Protein AF-A0A929T1S2-F1 (afdb_monomer_lite)

Structure (mmCIF, N/CA/C/O backbone):
data_AF-A0A929T1S2-F1
#
_entry.id   AF-A0A929T1S2-F1
#
loop_
_atom_site.group_PDB
_atom_site.id
_atom_site.type_symbol
_atom_site.label_atom_id
_atom_site.label_alt_id
_atom_site.label_comp_id
_atom_site.label_asym_id
_atom_site.label_entity_id
_atom_site.label_seq_id
_atom_site.pdbx_PDB_ins_code
_atom_site.Cartn_x
_atom_site.Cartn_y
_atom_site.Cartn_z
_atom_site.occupancy
_atom_site.B_iso_or_equiv
_atom_site.auth_seq_id
_atom_site.auth_comp_id
_atom_site.auth_asym_id
_atom_site.auth_atom_id
_atom_site.pdbx_PDB_model_num
ATOM 1 N N . MET A 1 1 ? -21.189 3.318 14.830 1.00 54.16 1 MET A N 1
ATOM 2 C CA . MET A 1 1 ? -20.662 3.375 13.442 1.00 54.16 1 MET A CA 1
ATOM 3 C C . MET A 1 1 ? -21.735 3.850 12.463 1.00 54.16 1 MET A C 1
ATOM 5 O O . MET A 1 1 ? -22.690 3.120 12.217 1.00 54.16 1 MET A O 1
ATOM 9 N N . GLN A 1 2 ? -21.609 5.055 11.898 1.00 66.50 2 GLN A N 1
ATOM 10 C CA . GLN A 1 2 ? -22.440 5.426 10.744 1.00 66.50 2 GLN A CA 1
ATOM 11 C C . GLN A 1 2 ? -22.044 4.529 9.562 1.00 66.50 2 GLN A C 1
ATOM 13 O O . GLN A 1 2 ? -20.852 4.347 9.310 1.00 66.50 2 GLN A O 1
ATOM 18 N N . LYS A 1 3 ? -23.017 3.948 8.845 1.00 64.38 3 LYS A N 1
ATOM 19 C CA . LYS A 1 3 ? -22.777 3.015 7.720 1.00 64.38 3 LYS A CA 1
ATOM 20 C C . LYS A 1 3 ? -21.741 3.543 6.708 1.00 64.38 3 LYS A C 1
ATOM 22 O O . LYS A 1 3 ? -20.952 2.755 6.197 1.00 64.38 3 LYS A O 1
ATOM 27 N N . GLY A 1 4 ? -21.679 4.861 6.501 1.00 72.38 4 GLY A N 1
ATOM 28 C CA . GLY A 1 4 ? -20.703 5.507 5.617 1.00 72.38 4 GLY A CA 1
ATOM 29 C C . GLY A 1 4 ? -19.238 5.382 6.059 1.00 72.38 4 GLY A C 1
ATOM 30 O O . GLY A 1 4 ? -18.366 5.219 5.216 1.00 72.38 4 GLY A O 1
ATOM 31 N N . GLN A 1 5 ? -18.939 5.370 7.363 1.00 77.50 5 GLN A N 1
ATOM 32 C CA . GLN A 1 5 ? -17.552 5.292 7.848 1.00 77.50 5 GLN A CA 1
ATOM 33 C C . GLN A 1 5 ? -16.929 3.908 7.621 1.00 77.50 5 GLN A C 1
ATOM 35 O O . GLN A 1 5 ? -15.763 3.820 7.253 1.00 77.50 5 GLN A O 1
ATOM 40 N N . LYS A 1 6 ? -17.710 2.825 7.778 1.00 79.50 6 LYS A N 1
ATOM 41 C CA . LYS A 1 6 ? -17.270 1.460 7.421 1.00 79.50 6 LYS A CA 1
ATOM 42 C C . LYS A 1 6 ? -16.904 1.363 5.941 1.00 79.50 6 LYS A C 1
ATOM 44 O O . LYS A 1 6 ? -15.888 0.768 5.601 1.00 79.50 6 LYS A O 1
ATOM 49 N N . LEU A 1 7 ? -17.738 1.957 5.086 1.00 85.38 7 LEU A N 1
ATOM 50 C CA . LEU A 1 7 ? -17.552 1.940 3.639 1.00 85.38 7 LEU A CA 1
ATOM 51 C C . LEU A 1 7 ? -16.284 2.701 3.229 1.00 85.38 7 LEU A C 1
ATOM 53 O O . LEU A 1 7 ? -15.483 2.175 2.467 1.00 85.38 7 LEU A O 1
ATOM 57 N N . LEU A 1 8 ? -16.070 3.897 3.787 1.00 86.31 8 LEU A N 1
ATOM 58 C CA . LEU A 1 8 ? -14.884 4.714 3.508 1.00 86.31 8 LEU A CA 1
ATOM 59 C C . LEU A 1 8 ? -13.582 4.002 3.885 1.00 86.31 8 LEU A C 1
ATOM 61 O O . LEU A 1 8 ? -12.626 4.035 3.118 1.00 86.31 8 LEU A O 1
ATOM 65 N N . ILE A 1 9 ? -13.555 3.313 5.029 1.00 89.06 9 ILE A N 1
ATOM 66 C CA . ILE A 1 9 ? -12.385 2.532 5.455 1.00 89.06 9 ILE A CA 1
ATOM 67 C C . ILE A 1 9 ? -12.131 1.373 4.488 1.00 89.06 9 ILE A C 1
ATOM 69 O O . ILE A 1 9 ? -10.991 1.150 4.094 1.00 89.06 9 ILE A O 1
ATOM 73 N N . GLY A 1 10 ? -13.187 0.670 4.069 1.00 88.75 10 GLY A N 1
ATOM 74 C CA . GLY A 1 10 ? -13.079 -0.401 3.077 1.00 88.75 10 GLY A CA 1
ATOM 75 C C . GLY A 1 10 ? -12.509 0.095 1.747 1.00 88.75 10 GLY A C 1
ATOM 76 O O . GLY A 1 10 ? -11.559 -0.491 1.238 1.00 88.75 10 GLY A O 1
ATOM 77 N N . ILE A 1 11 ? -13.026 1.212 1.227 1.00 92.50 11 ILE A N 1
ATOM 78 C CA . ILE A 1 11 ? -12.527 1.837 -0.009 1.00 92.50 11 ILE A CA 1
ATOM 79 C C . ILE A 1 11 ? -11.058 2.241 0.148 1.00 92.50 11 ILE A C 1
ATOM 81 O O . ILE A 1 11 ? -10.249 1.956 -0.727 1.00 92.50 11 ILE A O 1
ATOM 85 N N . SER A 1 12 ? -10.701 2.852 1.277 1.00 92.19 12 SER A N 1
ATOM 86 C CA . SER A 1 12 ? -9.332 3.284 1.570 1.00 92.19 12 SER A CA 1
ATOM 87 C C . SER A 1 12 ? -8.339 2.115 1.566 1.00 92.19 12 SER A C 1
ATOM 89 O O . SER A 1 12 ? -7.268 2.214 0.972 1.00 92.19 12 SER A O 1
ATOM 91 N N . ILE A 1 13 ? -8.714 0.971 2.152 1.00 93.56 13 ILE A N 1
ATOM 92 C CA . ILE A 1 13 ? -7.891 -0.248 2.128 1.00 93.56 13 ILE A CA 1
ATOM 93 C C . ILE A 1 13 ? -7.738 -0.770 0.698 1.00 93.56 13 ILE A C 1
ATOM 95 O O . ILE A 1 13 ? -6.626 -1.080 0.286 1.00 93.56 13 ILE A O 1
ATOM 99 N N . VAL A 1 14 ? -8.830 -0.839 -0.070 1.00 95.12 14 VAL A N 1
ATOM 100 C CA . VAL A 1 14 ? -8.789 -1.305 -1.465 1.00 95.12 14 VAL A CA 1
ATOM 101 C C . VAL A 1 14 ? -7.862 -0.427 -2.307 1.00 95.12 14 VAL A C 1
ATOM 103 O O . VAL A 1 14 ? -7.021 -0.950 -3.030 1.00 95.12 14 VAL A O 1
ATOM 106 N N . VAL A 1 15 ? -7.952 0.898 -2.167 1.00 95.19 15 VAL A N 1
ATOM 107 C CA . VAL A 1 15 ? -7.057 1.839 -2.859 1.00 95.19 15 VAL A CA 1
ATOM 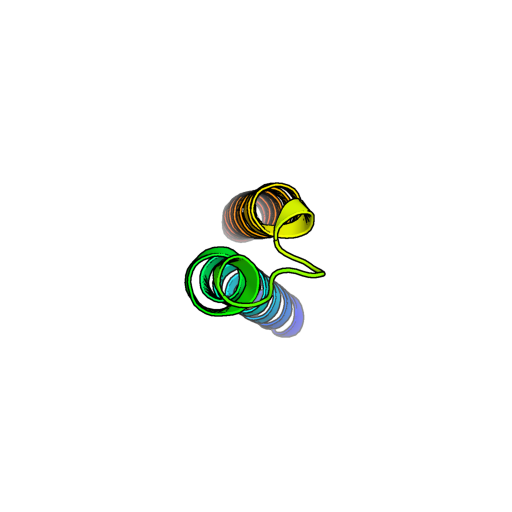108 C C . VAL A 1 15 ? -5.599 1.630 -2.440 1.00 95.19 15 VAL A C 1
ATOM 110 O O . VAL A 1 15 ? -4.725 1.576 -3.301 1.00 95.19 15 VAL A O 1
ATOM 113 N N . GLY A 1 16 ? -5.328 1.458 -1.143 1.00 95.31 16 GLY A N 1
ATOM 114 C CA . GLY A 1 16 ? -3.977 1.190 -0.644 1.00 95.31 16 GLY A CA 1
ATOM 115 C C . GLY A 1 16 ? -3.373 -0.097 -1.216 1.00 95.31 16 GLY A C 1
ATOM 116 O O . GLY A 1 16 ? -2.219 -0.094 -1.642 1.00 95.31 16 GLY A O 1
ATOM 117 N N . VAL A 1 17 ? -4.162 -1.173 -1.299 1.00 95.38 17 VAL A N 1
ATOM 118 C CA . VAL A 1 17 ? -3.737 -2.448 -1.903 1.00 95.38 17 VAL A CA 1
ATOM 119 C C . VAL A 1 17 ? 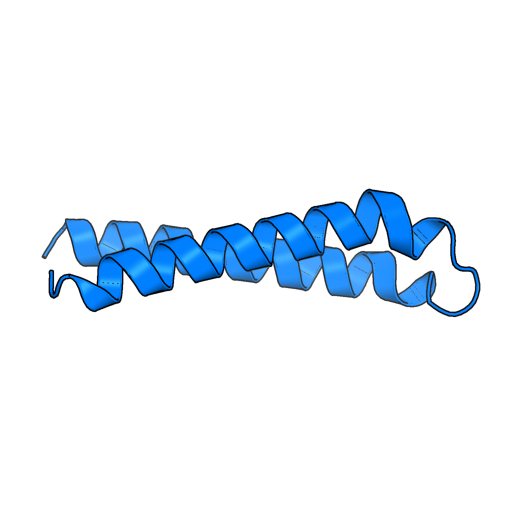-3.456 -2.286 -3.396 1.00 95.38 17 VAL A C 1
ATOM 121 O O . VAL A 1 17 ? -2.415 -2.742 -3.859 1.00 95.38 17 VAL A O 1
ATOM 124 N N . ILE A 1 18 ? -4.316 -1.579 -4.135 1.00 95.44 18 ILE A N 1
ATOM 125 C CA . ILE A 1 18 ? -4.100 -1.311 -5.565 1.00 95.44 18 ILE A CA 1
ATOM 126 C C . ILE A 1 18 ? -2.811 -0.506 -5.781 1.00 95.44 18 ILE A C 1
ATOM 128 O O . ILE A 1 18 ? -2.045 -0.827 -6.683 1.00 95.44 18 ILE A O 1
ATOM 132 N N . CYS A 1 19 ? -2.517 0.500 -4.950 1.00 94.50 19 CYS A N 1
ATOM 133 C CA . CYS A 1 19 ? -1.248 1.235 -5.031 1.00 94.50 19 CYS A CA 1
ATOM 134 C C . CYS A 1 19 ? -0.033 0.320 -4.831 1.00 94.50 19 CYS A C 1
ATOM 136 O O . CYS A 1 19 ? 0.951 0.448 -5.558 1.00 94.50 19 CYS A O 1
ATOM 138 N N . ILE A 1 20 ? -0.106 -0.616 -3.880 1.00 95.19 20 ILE A N 1
ATOM 139 C CA . ILE A 1 20 ? 0.960 -1.599 -3.650 1.00 95.19 20 ILE A CA 1
ATOM 140 C C . ILE A 1 20 ? 1.118 -2.512 -4.872 1.00 95.19 20 ILE A C 1
ATOM 142 O O . ILE A 1 20 ? 2.231 -2.681 -5.366 1.00 95.19 20 ILE A O 1
ATOM 146 N N . GLU A 1 21 ? 0.026 -3.059 -5.406 1.00 94.88 21 GLU A N 1
ATOM 147 C CA . GLU A 1 21 ? 0.087 -3.922 -6.589 1.00 94.88 21 GLU A CA 1
ATOM 148 C C . GLU A 1 21 ? 0.630 -3.189 -7.814 1.00 94.88 21 GLU A C 1
ATOM 150 O O . GLU A 1 21 ? 1.521 -3.703 -8.483 1.00 94.88 21 GLU A O 1
ATOM 155 N N . LEU A 1 22 ? 0.168 -1.968 -8.087 1.00 92.38 22 LEU A N 1
ATOM 156 C CA . LEU A 1 22 ? 0.687 -1.161 -9.191 1.00 92.38 22 LEU A CA 1
ATOM 157 C C . LEU A 1 22 ? 2.183 -0.885 -9.023 1.00 92.38 22 LEU A C 1
ATOM 159 O O . LEU A 1 22 ? 2.930 -0.984 -9.998 1.00 92.38 22 LEU A O 1
ATOM 163 N N . SER A 1 23 ? 2.632 -0.608 -7.796 1.00 92.31 23 SER A N 1
ATOM 164 C CA . SER A 1 23 ? 4.052 -0.398 -7.513 1.00 92.31 23 SER A CA 1
ATOM 165 C C . SER A 1 23 ? 4.905 -1.641 -7.771 1.00 92.31 23 SER A C 1
ATOM 167 O O . SER A 1 23 ? 6.034 -1.491 -8.203 1.00 92.31 23 SER A O 1
ATOM 169 N N . MET A 1 24 ? 4.378 -2.858 -7.591 1.00 91.31 24 MET A N 1
ATOM 170 C CA . MET A 1 24 ? 5.133 -4.100 -7.822 1.00 91.31 24 MET A CA 1
ATOM 171 C C . MET A 1 24 ? 4.993 -4.663 -9.239 1.00 91.31 24 MET A C 1
ATOM 173 O O . MET A 1 24 ? 5.927 -5.268 -9.759 1.00 91.31 24 MET A O 1
ATOM 177 N N . TYR A 1 25 ? 3.824 -4.504 -9.860 1.00 92.00 25 TYR A N 1
ATOM 178 C CA . TYR A 1 25 ? 3.474 -5.210 -11.094 1.00 92.00 25 TYR A CA 1
ATOM 179 C C . TYR A 1 25 ? 3.372 -4.313 -12.325 1.00 92.00 25 TYR A C 1
ATOM 181 O O . TYR A 1 25 ? 3.329 -4.835 -13.433 1.00 92.00 25 TYR A O 1
ATOM 189 N N . VAL A 1 26 ? 3.320 -2.987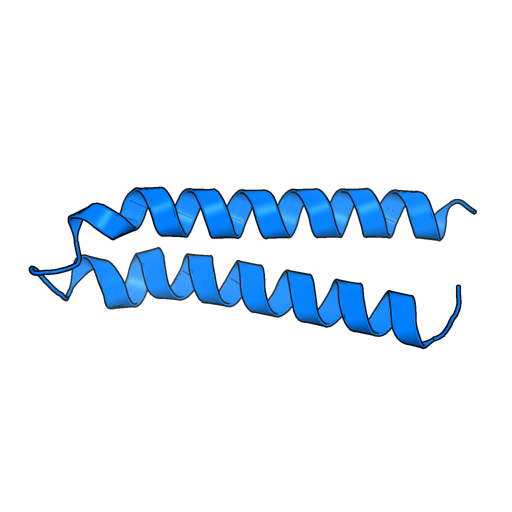 -12.167 1.00 90.69 26 VAL A N 1
ATOM 190 C CA . VAL A 1 26 ? 3.171 -2.058 -13.301 1.00 90.69 26 VAL A CA 1
ATOM 191 C C . VAL A 1 26 ? 4.341 -1.089 -13.373 1.00 90.69 26 VAL A C 1
ATOM 193 O O . VAL A 1 26 ? 5.018 -1.018 -14.394 1.00 90.69 26 VAL A O 1
ATOM 196 N N . ILE A 1 27 ? 4.629 -0.381 -12.284 1.00 90.62 27 ILE A N 1
ATOM 197 C CA . ILE A 1 27 ? 5.671 0.655 -12.245 1.00 90.62 27 ILE A CA 1
ATOM 198 C C . ILE A 1 27 ? 7.078 0.147 -12.577 1.00 90.62 27 ILE A C 1
ATOM 200 O O . ILE A 1 27 ? 7.763 0.829 -13.338 1.00 90.62 27 ILE A O 1
ATOM 204 N N . PRO A 1 28 ? 7.521 -1.037 -12.117 1.00 89.25 28 PRO A N 1
ATOM 205 C CA . PRO A 1 28 ? 8.875 -1.510 -12.404 1.00 89.25 28 PRO A CA 1
ATOM 206 C C . PRO A 1 28 ? 9.094 -1.804 -13.894 1.00 89.25 28 PRO A C 1
ATOM 208 O O . PRO A 1 28 ? 10.235 -1.886 -14.348 1.00 89.25 28 PRO A O 1
ATOM 211 N N . PHE A 1 29 ? 8.002 -1.953 -14.652 1.00 89.94 29 PHE A N 1
ATOM 212 C CA . PHE A 1 29 ? 8.002 -2.228 -16.087 1.00 89.94 29 PHE A CA 1
ATOM 213 C C . PHE A 1 29 ? 7.980 -0.960 -16.948 1.00 89.94 29 PHE A C 1
ATOM 215 O O . PHE A 1 29 ? 8.143 -1.059 -18.162 1.00 89.94 29 PHE A O 1
ATOM 222 N N . ILE A 1 30 ? 7.794 0.218 -16.347 1.00 91.81 30 ILE A N 1
ATOM 223 C CA . ILE A 1 30 ? 7.791 1.500 -17.052 1.00 91.81 30 ILE A CA 1
ATOM 224 C C . ILE A 1 30 ? 9.032 2.282 -16.614 1.00 91.81 30 ILE A C 1
ATOM 226 O O . ILE A 1 30 ? 9.083 2.837 -15.519 1.00 91.81 30 ILE A O 1
ATOM 230 N N . GLU A 1 31 ? 10.040 2.333 -17.485 1.00 88.25 31 GLU A N 1
ATOM 231 C CA . GLU A 1 31 ? 11.362 2.911 -17.196 1.00 88.25 31 GLU A CA 1
ATOM 232 C C . GLU A 1 31 ? 11.290 4.371 -16.715 1.00 88.25 31 GLU A C 1
ATOM 234 O O . GLU A 1 31 ? 12.005 4.762 -15.798 1.00 88.25 31 GLU A O 1
ATOM 239 N N . GLU A 1 32 ? 10.351 5.139 -17.269 1.00 90.06 32 GLU A N 1
ATOM 240 C CA . GLU A 1 32 ? 10.117 6.560 -16.978 1.00 90.06 32 GLU A CA 1
ATOM 241 C C . GLU A 1 32 ? 9.585 6.823 -15.564 1.00 90.06 32 GLU A C 1
ATOM 243 O O . GLU A 1 32 ? 9.792 7.903 -15.015 1.00 90.06 32 GLU A O 1
ATOM 248 N N . VAL A 1 33 ? 8.879 5.855 -14.970 1.00 88.25 33 VAL A N 1
ATOM 249 C CA . VAL A 1 33 ? 8.279 6.001 -13.633 1.00 88.25 33 VAL A CA 1
ATOM 250 C C . VAL A 1 33 ? 8.852 5.021 -12.619 1.00 88.25 33 VAL A C 1
ATOM 252 O O . VAL A 1 33 ? 8.392 4.988 -11.481 1.00 88.25 33 VAL A O 1
ATOM 255 N N . LYS A 1 34 ? 9.887 4.263 -12.985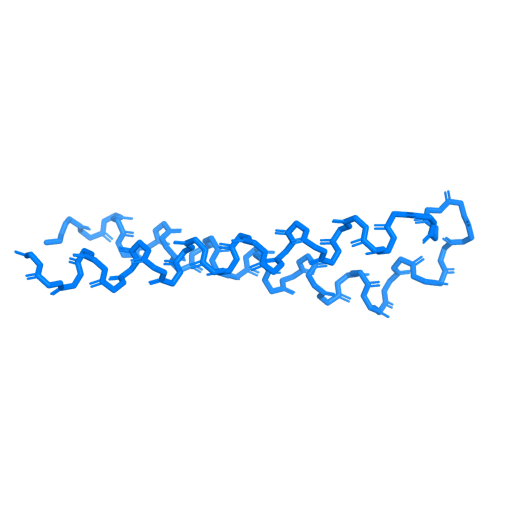 1.00 86.75 34 LYS A N 1
ATOM 256 C CA . LYS A 1 34 ? 10.517 3.260 -12.123 1.00 86.75 34 LYS A CA 1
ATOM 257 C C . LYS A 1 34 ? 11.002 3.838 -10.791 1.00 86.75 34 LYS A C 1
ATOM 259 O O . LYS A 1 34 ? 10.892 3.185 -9.759 1.00 86.75 34 LYS A O 1
ATOM 264 N N . GLU A 1 35 ? 11.467 5.086 -10.779 1.00 91.00 35 GLU A N 1
ATOM 265 C CA . GLU A 1 35 ? 11.879 5.785 -9.551 1.00 91.00 35 GLU A CA 1
ATOM 266 C C . GLU A 1 35 ? 10.722 5.984 -8.549 1.00 91.00 35 GLU A C 1
ATOM 268 O O . GLU A 1 35 ? 10.955 6.121 -7.347 1.00 91.00 35 GLU A O 1
ATOM 273 N N . PHE A 1 36 ? 9.468 5.944 -9.015 1.00 89.38 36 PHE A N 1
ATOM 274 C CA . PHE A 1 36 ? 8.268 6.045 -8.181 1.00 89.38 36 PHE A CA 1
ATOM 275 C C . PHE A 1 36 ? 7.813 4.713 -7.577 1.00 89.38 36 PHE A C 1
ATOM 277 O O . PHE A 1 36 ? 6.889 4.728 -6.763 1.00 89.38 36 PHE A O 1
ATOM 284 N N . GLU A 1 37 ? 8.461 3.589 -7.899 1.00 91.50 37 GLU A N 1
ATOM 285 C CA . GLU A 1 37 ? 8.154 2.269 -7.329 1.00 91.50 37 GLU A CA 1
ATOM 286 C C . GLU A 1 37 ? 8.134 2.330 -5.798 1.00 91.50 37 GLU A C 1
ATOM 288 O O . GLU A 1 37 ? 7.107 2.094 -5.157 1.00 91.50 37 GLU A O 1
ATOM 293 N N . PHE A 1 38 ? 9.265 2.723 -5.212 1.00 90.81 38 PHE A N 1
ATOM 294 C CA . PHE A 1 38 ? 9.430 2.752 -3.766 1.00 90.81 38 PHE A CA 1
ATOM 295 C C . PHE A 1 38 ? 8.532 3.802 -3.085 1.00 90.81 38 PHE A C 1
ATOM 297 O O . PHE A 1 38 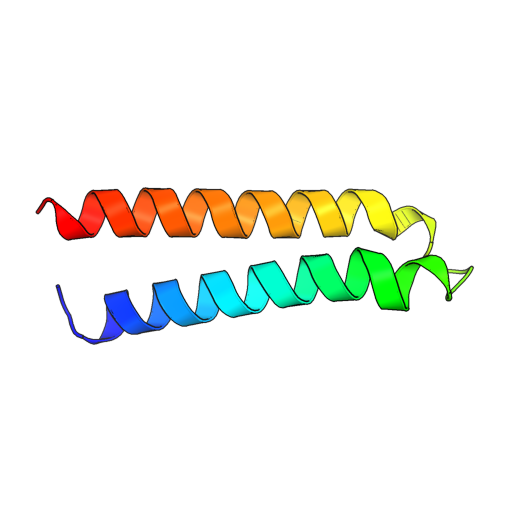? 7.840 3.449 -2.127 1.00 90.81 38 PHE A O 1
ATOM 304 N N . PRO A 1 39 ? 8.446 5.059 -3.571 1.00 93.06 39 PRO A N 1
ATOM 305 C CA . PRO A 1 39 ? 7.488 6.031 -3.049 1.00 93.06 39 PRO A CA 1
ATOM 306 C C . PRO A 1 39 ? 6.037 5.542 -3.083 1.00 93.06 39 PRO A C 1
ATOM 308 O O . PRO A 1 39 ? 5.326 5.679 -2.087 1.00 93.06 39 PRO A O 1
ATOM 311 N N . MET A 1 40 ? 5.586 4.955 -4.197 1.00 93.12 40 MET A N 1
ATOM 312 C CA . MET A 1 40 ? 4.196 4.521 -4.337 1.00 93.12 40 MET A CA 1
ATOM 313 C C . MET A 1 40 ? 3.890 3.315 -3.445 1.00 93.12 40 MET A C 1
ATOM 315 O O . MET A 1 40 ? 2.830 3.277 -2.815 1.00 93.12 40 MET A O 1
ATOM 319 N N . PHE A 1 41 ? 4.843 2.391 -3.312 1.00 94.31 41 PHE A N 1
ATOM 320 C CA . PHE A 1 41 ? 4.757 1.285 -2.365 1.00 94.31 41 PHE A CA 1
ATOM 321 C C . PHE A 1 41 ? 4.619 1.788 -0.921 1.00 94.31 41 PHE A C 1
ATOM 323 O O . PHE A 1 41 ? 3.692 1.396 -0.209 1.00 94.31 41 PHE A O 1
ATOM 330 N N . VAL A 1 42 ? 5.491 2.710 -0.494 1.00 95.38 42 VAL A N 1
ATOM 331 C CA . VAL A 1 42 ? 5.466 3.285 0.861 1.00 95.38 42 VAL A CA 1
ATOM 332 C C . VAL A 1 42 ? 4.144 4.001 1.131 1.00 95.38 42 VAL A C 1
ATOM 334 O O . VAL A 1 42 ? 3.541 3.793 2.186 1.00 95.38 42 VAL A O 1
ATOM 337 N N . VAL A 1 43 ? 3.654 4.797 0.176 1.00 94.75 43 VAL A N 1
ATOM 338 C CA . VAL A 1 43 ? 2.353 5.469 0.290 1.00 94.75 43 VAL A CA 1
ATOM 339 C C . VAL A 1 43 ? 1.232 4.446 0.451 1.00 94.75 43 VAL A C 1
ATOM 341 O O . VAL A 1 43 ? 0.441 4.582 1.382 1.00 94.75 43 VAL A O 1
ATOM 344 N N . GLY A 1 44 ? 1.189 3.401 -0.381 1.00 94.88 44 GLY A N 1
ATOM 345 C CA . GLY A 1 44 ? 0.174 2.348 -0.297 1.00 94.88 44 GLY A CA 1
ATOM 346 C C . GLY A 1 44 ? 0.170 1.628 1.057 1.00 94.88 44 GLY A C 1
ATOM 347 O O . GLY A 1 44 ? -0.887 1.462 1.671 1.00 94.88 44 GLY A O 1
ATOM 348 N N . VAL A 1 45 ? 1.350 1.284 1.582 1.00 95.56 45 VAL A N 1
ATOM 349 C CA . VAL A 1 45 ? 1.498 0.643 2.900 1.00 95.56 45 VAL A CA 1
ATOM 350 C C . VAL A 1 45 ? 1.026 1.562 4.029 1.00 95.56 45 VAL A C 1
ATOM 352 O O . VAL A 1 45 ? 0.256 1.128 4.889 1.00 95.56 45 VAL A O 1
ATOM 355 N N . ILE A 1 46 ? 1.430 2.836 4.025 1.00 95.88 46 ILE A N 1
ATOM 356 C CA . ILE A 1 46 ? 0.994 3.819 5.030 1.00 95.88 46 ILE A CA 1
ATOM 357 C C . ILE A 1 46 ? -0.531 3.977 5.001 1.00 95.88 46 ILE A C 1
ATOM 359 O O . ILE A 1 46 ? -1.170 3.979 6.057 1.00 95.88 46 ILE A O 1
ATOM 363 N N . LEU A 1 47 ? -1.125 4.055 3.808 1.00 94.38 47 LEU A N 1
ATOM 364 C CA . LEU A 1 47 ? -2.569 4.191 3.613 1.00 94.38 47 LEU A CA 1
ATOM 365 C C . LEU A 1 47 ? -3.321 2.992 4.210 1.00 94.38 47 LEU A C 1
ATOM 367 O O . LEU A 1 47 ? -4.293 3.174 4.951 1.00 94.38 47 LEU A O 1
ATOM 371 N N . CYS A 1 48 ? -2.823 1.773 3.985 1.00 94.69 48 CYS A N 1
ATOM 372 C CA . CYS A 1 48 ? -3.352 0.555 4.597 1.00 94.69 48 CYS A CA 1
ATOM 373 C C . CYS A 1 48 ? -3.234 0.576 6.129 1.00 94.69 48 CYS A C 1
ATOM 375 O O . CYS A 1 48 ? -4.227 0.340 6.819 1.00 94.69 48 CYS A O 1
ATOM 377 N N . ILE A 1 49 ? -2.061 0.908 6.679 1.00 94.62 49 ILE A N 1
ATOM 378 C CA . ILE A 1 49 ? -1.823 0.939 8.133 1.00 94.62 49 ILE A CA 1
ATOM 379 C C . ILE A 1 49 ? -2.751 1.944 8.820 1.00 94.62 49 ILE A C 1
ATOM 381 O O . ILE A 1 49 ? -3.409 1.600 9.803 1.00 94.62 49 ILE A O 1
ATOM 385 N N . ILE A 1 50 ? -2.853 3.168 8.295 1.00 92.88 50 ILE A N 1
ATOM 386 C CA . ILE A 1 50 ? -3.733 4.203 8.854 1.00 92.88 50 ILE A CA 1
ATOM 387 C C . ILE A 1 50 ? -5.189 3.740 8.795 1.00 92.88 50 ILE A C 1
ATOM 389 O O . ILE A 1 50 ? -5.910 3.875 9.783 1.00 92.88 50 ILE A O 1
ATOM 393 N N . SER A 1 51 ? -5.612 3.146 7.677 1.00 91.38 51 SER A N 1
ATOM 394 C CA . SER A 1 51 ? -6.981 2.647 7.508 1.00 91.38 51 SER A CA 1
ATOM 395 C C . SER A 1 51 ? -7.311 1.527 8.498 1.00 91.38 51 SER A C 1
ATOM 397 O O . SER A 1 51 ? -8.397 1.521 9.079 1.00 91.38 51 SER A O 1
ATOM 399 N N . ILE A 1 52 ? -6.366 0.616 8.752 1.00 90.44 52 ILE A N 1
ATOM 400 C CA . ILE A 1 52 ? -6.511 -0.467 9.733 1.00 90.44 52 ILE A CA 1
ATOM 401 C C . ILE A 1 52 ? -6.569 0.096 11.155 1.00 90.44 52 ILE A C 1
ATOM 403 O O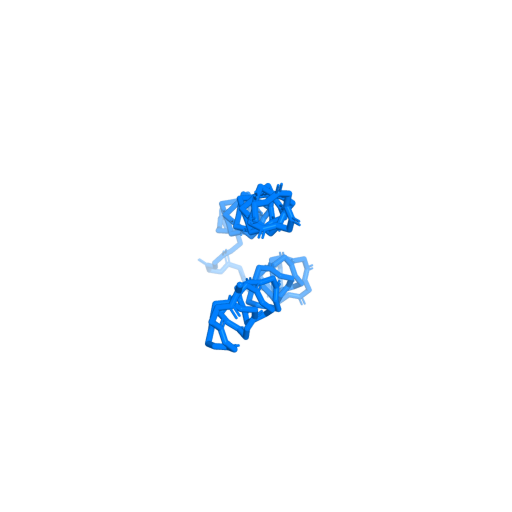 . ILE A 1 52 ? -7.491 -0.234 11.899 1.00 90.44 52 ILE A O 1
ATOM 407 N N . ILE A 1 53 ? -5.637 0.977 11.535 1.00 90.81 53 ILE A N 1
ATOM 408 C CA . ILE A 1 53 ? -5.624 1.607 12.864 1.00 90.81 53 ILE A CA 1
ATOM 409 C C . ILE A 1 53 ? -6.930 2.366 13.094 1.00 90.81 53 ILE A C 1
ATOM 411 O O . ILE A 1 53 ? -7.564 2.214 14.140 1.00 90.81 53 ILE A O 1
ATOM 415 N N . PHE A 1 54 ? -7.363 3.156 12.112 1.00 87.94 54 PHE A N 1
ATOM 416 C CA . PHE A 1 54 ? -8.609 3.906 12.185 1.00 87.94 54 PHE A CA 1
ATOM 417 C C . PHE A 1 54 ? -9.820 2.971 12.290 1.00 87.94 54 PHE A C 1
ATOM 419 O O . PHE A 1 54 ? -10.689 3.194 13.131 1.00 87.94 54 PHE A O 1
ATOM 426 N N . GLY A 1 55 ? -9.845 1.882 11.517 1.00 85.31 55 GLY A N 1
ATOM 427 C CA . GLY A 1 55 ? -10.871 0.843 11.602 1.00 85.31 55 GLY A CA 1
ATOM 428 C C . GLY A 1 55 ? -10.948 0.170 12.968 1.00 85.31 55 GLY A C 1
ATOM 429 O O . GLY A 1 55 ? -12.043 0.044 13.514 1.00 85.31 55 GLY A O 1
ATOM 430 N N . ILE A 1 56 ? -9.807 -0.192 13.558 1.00 84.44 56 ILE A N 1
ATOM 431 C CA . ILE A 1 56 ? -9.736 -0.802 14.892 1.00 84.44 56 ILE A CA 1
ATOM 432 C C . ILE A 1 56 ? -10.210 0.186 15.963 1.00 84.44 56 ILE A C 1
ATOM 434 O O . ILE A 1 56 ? -11.012 -0.177 16.824 1.00 84.44 56 ILE A O 1
ATOM 438 N N . ARG A 1 57 ? -9.762 1.448 15.909 1.00 81.00 57 ARG A N 1
ATOM 439 C CA . ARG A 1 57 ? -10.167 2.472 16.886 1.00 81.00 57 ARG A CA 1
ATOM 440 C C . ARG A 1 57 ? -11.665 2.768 16.831 1.00 81.00 57 ARG A C 1
ATOM 442 O O . ARG A 1 57 ? -12.270 2.930 17.882 1.00 81.00 57 ARG A O 1
ATOM 449 N N . ASN A 1 58 ? -12.262 2.784 15.640 1.00 71.44 58 ASN A N 1
ATOM 450 C CA . ASN A 1 58 ? -13.701 3.016 15.467 1.00 71.44 58 ASN A CA 1
ATOM 451 C C . ASN A 1 58 ? -14.579 1.779 15.722 1.00 71.44 58 ASN A C 1
ATOM 453 O O . ASN A 1 58 ? -15.794 1.917 15.803 1.00 71.44 58 ASN A O 1
ATOM 457 N N . GLN A 1 59 ? -13.999 0.580 15.812 1.00 65.56 59 GLN A N 1
ATOM 458 C CA . GLN A 1 59 ? -14.699 -0.638 16.245 1.00 65.56 59 GLN A CA 1
ATOM 459 C C . GLN A 1 59 ? -14.855 -0.705 17.771 1.00 65.56 59 GLN A C 1
ATOM 461 O O . GLN A 1 59 ? -15.764 -1.364 18.264 1.00 65.56 59 GLN A O 1
ATOM 466 N N . LYS A 1 60 ? -13.963 -0.039 18.515 1.00 56.31 60 LYS A N 1
ATOM 467 C CA . LYS A 1 60 ? -13.898 -0.091 19.984 1.00 56.31 60 LYS A CA 1
ATOM 468 C C . LYS A 1 60 ? -14.777 0.961 20.688 1.00 56.31 60 LYS A C 1
ATOM 470 O O . LYS A 1 60 ? -14.908 0.895 21.906 1.00 56.31 60 LYS A O 1
ATOM 475 N N . ASN A 1 61 ? -15.357 1.895 19.929 1.00 47.75 61 ASN A N 1
ATOM 476 C CA . ASN A 1 61 ? -16.280 2.952 20.370 1.00 47.75 61 ASN A CA 1
ATOM 477 C C . ASN A 1 61 ? -17.702 2.683 19.862 1.00 47.75 61 ASN A C 1
ATOM 479 O O . ASN A 1 61 ? -18.648 3.064 20.581 1.00 47.75 61 ASN A O 1
#

pLDDT: mean 87.3, std 10.86, range [47.75, 95.88]

Foldseek 3Di:
DPPVLVVVLVVLLVVLVVLLCCLVPPQCPDPVRVVCSVVSNVVSVVSNVVSVVVVVVVVVD

Secondary structure (DSSP, 8-state):
--HHHHHHHHHHHHHHHHHHHHHHHTGGG-TTTGGGHHHHHHHHHHHHHHHHHHHHHHH--

Radius of gyration: 14.03 Å; chains: 1; bounding box: 35×12×38 Å

Sequence (61 aa):
MQKGQKLLIGISIVVGVICIELSMYVIPFIEEVKEFEFPMFVVGVILCIISIIFGIRNQKN